Protein AF-A0A3R1AXQ9-F1 (afdb_monomer_lite)

Sequence (105 aa):
MPNFKPLNSLSQSHSEKGFYLNADASTGALISNATARIHSLMNLHSDIANLQPGSEVDISYLGAVSTYLLSDVYSLLEELEGRTENDKNDKTLIDQQAKTEQGGS

Organism: Salmonella enterica I (NCBI:txid59201)

Foldseek 3Di:
DQQWDFQDPQLQVLDPVTDIDRPPDDLVRLVVVLVVLVVVLVVLVVVVVPDDPPDDDDVVVSVSSNSNSVSVSVSSVVSSVVVVVVVVVVVVVVVVVVVVVVPPD

Structure (mmCIF, N/CA/C/O backbone):
data_AF-A0A3R1AXQ9-F1
#
_entry.id   AF-A0A3R1AXQ9-F1
#
loop_
_atom_site.group_PDB
_atom_site.id
_atom_site.type_symbol
_atom_site.label_atom_id
_atom_site.label_alt_id
_atom_site.label_comp_id
_atom_site.label_asym_id
_atom_site.label_entity_id
_atom_site.label_seq_id
_atom_site.pdbx_PDB_ins_code
_atom_site.Cartn_x
_atom_site.Cartn_y
_atom_site.Cartn_z
_atom_site.occupancy
_atom_site.B_iso_or_equiv
_atom_site.auth_seq_id
_atom_site.auth_comp_id
_atom_site.auth_asym_id
_atom_site.auth_atom_id
_atom_site.pdbx_PDB_model_num
ATOM 1 N N . MET A 1 1 ? -0.748 -15.801 -20.314 1.00 51.19 1 MET A N 1
ATOM 2 C CA . MET A 1 1 ? -1.070 -15.797 -18.870 1.00 51.19 1 MET A CA 1
ATOM 3 C C . MET A 1 1 ? -0.549 -14.495 -18.292 1.00 51.19 1 MET A C 1
ATOM 5 O O . MET A 1 1 ? 0.539 -14.111 -18.700 1.00 51.19 1 MET A O 1
ATOM 9 N N . PRO A 1 2 ? -1.303 -13.790 -17.436 1.00 65.00 2 PRO A N 1
ATOM 10 C CA . PRO A 1 2 ? -0.800 -12.569 -16.817 1.00 65.00 2 PRO A CA 1
ATOM 11 C C . PRO A 1 2 ? 0.380 -12.889 -15.883 1.00 65.00 2 PRO A C 1
ATOM 13 O O . PRO A 1 2 ? 0.322 -13.852 -15.117 1.00 65.00 2 PRO A O 1
ATOM 16 N N . ASN A 1 3 ? 1.458 -12.114 -16.008 1.00 84.56 3 ASN A N 1
ATOM 17 C CA . ASN A 1 3 ? 2.733 -12.320 -15.326 1.00 84.56 3 ASN A CA 1
ATOM 18 C C . ASN A 1 3 ? 2.664 -11.778 -13.891 1.00 84.56 3 ASN A C 1
ATOM 20 O O . ASN A 1 3 ? 3.079 -10.657 -13.612 1.00 84.56 3 ASN A O 1
ATOM 24 N N . PHE A 1 4 ? 2.065 -12.542 -12.981 1.00 87.50 4 PHE A N 1
ATOM 25 C CA . PHE A 1 4 ? 1.927 -12.146 -11.582 1.00 87.50 4 PHE A CA 1
ATOM 26 C C . PHE A 1 4 ? 3.068 -12.711 -10.734 1.00 87.50 4 PHE A C 1
ATOM 28 O O . PHE A 1 4 ? 3.269 -13.923 -10.692 1.00 87.50 4 PHE A O 1
ATOM 35 N N . LYS A 1 5 ? 3.776 -11.835 -10.017 1.00 87.94 5 LYS A N 1
ATOM 36 C CA . LYS A 1 5 ? 4.795 -12.207 -9.028 1.00 87.94 5 LYS A CA 1
ATOM 37 C C . LYS A 1 5 ? 4.349 -11.807 -7.623 1.00 87.94 5 LYS A C 1
ATOM 39 O O . LYS A 1 5 ? 3.629 -10.816 -7.494 1.00 87.94 5 LYS A O 1
ATOM 44 N N . PRO A 1 6 ? 4.749 -12.537 -6.575 1.00 87.25 6 PRO A N 1
ATOM 45 C CA . PRO A 1 6 ? 4.450 -12.118 -5.217 1.00 87.25 6 PRO A CA 1
ATOM 46 C C . PRO A 1 6 ? 5.123 -10.772 -4.902 1.00 87.25 6 PRO A C 1
ATOM 48 O O . PRO A 1 6 ? 6.216 -10.484 -5.394 1.00 87.25 6 PRO A O 1
ATOM 51 N N . LEU A 1 7 ? 4.475 -9.955 -4.070 1.00 84.31 7 LEU A N 1
ATOM 52 C CA . LEU A 1 7 ? 5.143 -8.866 -3.351 1.00 84.31 7 LEU A CA 1
ATOM 53 C C . LEU A 1 7 ? 6.198 -9.444 -2.390 1.00 84.31 7 LEU A C 1
ATOM 55 O O . LEU A 1 7 ? 6.203 -10.650 -2.134 1.00 84.31 7 LEU A O 1
ATOM 59 N N . ASN A 1 8 ? 7.091 -8.599 -1.866 1.00 85.25 8 ASN A N 1
ATOM 60 C CA . ASN A 1 8 ? 8.184 -9.036 -0.990 1.00 85.25 8 ASN A CA 1
ATOM 61 C C . ASN A 1 8 ? 7.698 -9.863 0.225 1.00 85.25 8 ASN A C 1
ATOM 63 O O . ASN A 1 8 ? 6.517 -9.868 0.585 1.00 85.25 8 ASN A O 1
ATOM 67 N N . SER A 1 9 ? 8.636 -10.536 0.893 1.00 83.94 9 SER A N 1
ATOM 68 C CA . SER A 1 9 ? 8.348 -11.422 2.029 1.00 83.94 9 SER A CA 1
ATOM 69 C C . SER A 1 9 ? 7.587 -10.746 3.174 1.00 83.94 9 SER A C 1
ATOM 71 O O . SER A 1 9 ? 6.814 -11.419 3.853 1.00 83.94 9 SER A O 1
ATOM 73 N N . LEU A 1 10 ? 7.757 -9.433 3.364 1.00 83.25 10 LEU A N 1
ATOM 74 C CA . LEU A 1 10 ? 7.072 -8.673 4.408 1.00 83.25 10 LEU A CA 1
ATOM 75 C C . LEU A 1 10 ? 5.569 -8.531 4.135 1.00 83.25 10 LEU A C 1
ATOM 77 O O . LEU A 1 10 ? 4.769 -8.676 5.053 1.00 83.25 10 LEU A O 1
ATOM 81 N N . SER A 1 11 ? 5.158 -8.274 2.893 1.00 82.50 11 SER A N 1
ATOM 82 C CA . SER A 1 11 ? 3.729 -8.269 2.536 1.00 82.50 11 SER A CA 1
ATOM 83 C C . SER A 1 11 ? 3.149 -9.689 2.569 1.00 82.50 11 SER A C 1
ATOM 85 O O . SER A 1 11 ? 2.028 -9.897 3.038 1.00 82.50 11 SER A O 1
ATOM 87 N N . GLN A 1 12 ? 3.939 -10.702 2.186 1.00 85.62 12 GLN A N 1
ATOM 88 C CA . GLN A 1 12 ? 3.493 -12.099 2.260 1.00 85.62 12 GLN A CA 1
ATOM 89 C C . GLN A 1 12 ? 3.250 -12.582 3.698 1.00 85.62 12 GLN A C 1
ATOM 91 O O . GLN A 1 12 ? 2.330 -13.362 3.917 1.00 85.62 12 GLN A O 1
ATOM 96 N N . SER A 1 13 ? 4.028 -12.129 4.690 1.00 84.88 13 SER A N 1
ATOM 97 C CA . SER A 1 13 ? 3.885 -12.604 6.076 1.00 84.88 13 SER A CA 1
ATOM 98 C C . SER A 1 13 ? 2.617 -12.120 6.781 1.00 84.88 13 SER A C 1
ATOM 100 O O . SER A 1 13 ? 2.256 -12.674 7.816 1.00 84.88 13 SER A O 1
ATOM 102 N N . HIS A 1 14 ? 1.948 -11.094 6.247 1.00 80.62 14 HIS A N 1
ATOM 103 C CA . HIS A 1 14 ? 0.754 -10.497 6.852 1.00 80.62 14 HIS A CA 1
ATOM 104 C C . HIS A 1 14 ? -0.552 -10.890 6.141 1.00 80.62 14 HIS A C 1
ATOM 106 O O . HIS A 1 14 ? -1.622 -10.467 6.571 1.00 80.62 14 HIS A O 1
ATOM 112 N N . SER A 1 15 ? -0.494 -11.699 5.074 1.00 72.06 15 SER A N 1
ATOM 113 C CA . SER A 1 15 ? -1.657 -12.081 4.264 1.00 72.06 15 SER A CA 1
ATOM 114 C C . SER A 1 15 ? -1.781 -13.594 4.113 1.00 72.06 15 SER A C 1
ATOM 116 O O . SER A 1 15 ? -0.874 -14.243 3.604 1.00 72.06 15 SER A O 1
ATOM 118 N N . GLU A 1 16 ? -2.945 -14.161 4.442 1.00 70.00 16 GLU A N 1
ATOM 119 C CA . GLU A 1 16 ? -3.222 -15.587 4.190 1.00 70.00 16 GLU A CA 1
ATOM 120 C C . GLU A 1 16 ? -3.286 -15.934 2.694 1.00 70.00 16 GLU A C 1
ATOM 122 O O . GLU A 1 16 ? -3.053 -17.078 2.309 1.00 70.00 16 GLU A O 1
ATOM 127 N N . LYS A 1 17 ? -3.622 -14.961 1.833 1.00 69.62 17 LYS A N 1
ATOM 128 C CA . LYS A 1 17 ? -3.809 -15.190 0.389 1.00 69.62 17 LYS A CA 1
ATOM 129 C C . LYS A 1 17 ? -2.589 -14.835 -0.457 1.00 69.62 17 LYS A C 1
ATOM 131 O O . LYS A 1 17 ? -2.574 -15.189 -1.635 1.00 69.62 17 LYS A O 1
ATOM 136 N N . GLY A 1 18 ? -1.582 -14.196 0.139 1.00 70.81 18 GLY A N 1
ATOM 137 C CA . GLY A 1 18 ? -0.411 -13.675 -0.557 1.00 70.81 18 GLY A CA 1
ATOM 138 C C . GLY A 1 18 ? -0.770 -12.570 -1.552 1.00 70.81 18 GLY A C 1
ATOM 139 O O . GLY A 1 18 ? -1.768 -12.630 -2.273 1.00 70.81 18 GLY A O 1
ATOM 140 N N . PHE A 1 19 ? 0.035 -11.518 -1.604 1.00 76.94 19 PHE A N 1
ATOM 141 C CA . PHE A 1 19 ? -0.192 -10.443 -2.562 1.00 76.94 19 PHE A CA 1
ATOM 142 C C . PHE A 1 19 ? 0.636 -10.609 -3.805 1.00 76.94 19 PHE A C 1
ATOM 144 O O . PHE A 1 19 ? 1.820 -10.921 -3.729 1.00 76.94 19 PHE A O 1
ATOM 151 N N . TYR A 1 20 ? 0.019 -10.320 -4.942 1.00 85.38 20 TYR A N 1
ATOM 152 C CA . TYR A 1 20 ? 0.663 -10.436 -6.230 1.00 85.38 20 TYR A CA 1
ATOM 153 C C . TYR A 1 20 ? 0.592 -9.116 -6.971 1.00 85.38 20 TYR A C 1
ATOM 155 O O . TYR A 1 20 ? -0.433 -8.435 -7.000 1.00 85.38 20 TYR A O 1
ATOM 163 N N . LEU A 1 21 ? 1.702 -8.790 -7.606 1.00 87.62 21 LEU A N 1
ATOM 164 C CA . LEU A 1 21 ? 1.835 -7.687 -8.522 1.00 87.62 21 LEU A CA 1
ATOM 165 C C . LEU A 1 21 ? 1.935 -8.238 -9.941 1.00 87.62 21 LEU A C 1
ATOM 167 O O . LEU A 1 21 ? 2.653 -9.205 -10.190 1.00 87.62 21 LEU A O 1
ATOM 171 N N . ASN A 1 22 ? 1.262 -7.585 -10.886 1.00 88.31 22 ASN A N 1
ATOM 172 C CA . ASN A 1 22 ? 1.560 -7.792 -12.296 1.00 88.31 22 ASN A CA 1
ATOM 173 C C . ASN A 1 22 ? 2.969 -7.246 -12.578 1.00 88.31 22 ASN A C 1
ATOM 175 O O . ASN A 1 22 ? 3.185 -6.037 -12.508 1.00 88.31 22 ASN A O 1
ATOM 179 N N . ALA A 1 23 ? 3.924 -8.122 -12.878 1.00 84.94 23 ALA A N 1
ATOM 180 C CA . ALA A 1 23 ? 5.304 -7.754 -13.167 1.00 84.94 23 ALA A CA 1
ATOM 181 C C . ALA A 1 23 ? 5.401 -6.769 -14.344 1.00 84.94 23 ALA A C 1
ATOM 183 O O . ALA A 1 23 ? 6.273 -5.903 -14.328 1.00 84.94 23 ALA A O 1
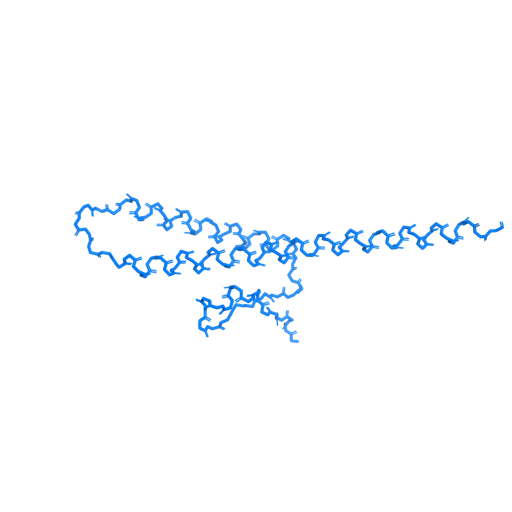ATOM 184 N N . ASP A 1 24 ? 4.440 -6.806 -15.269 1.00 86.94 24 ASP A N 1
ATOM 185 C CA . ASP A 1 24 ? 4.369 -5.910 -16.425 1.00 86.94 24 ASP A CA 1
ATOM 186 C C . ASP A 1 24 ? 3.606 -4.601 -16.121 1.00 86.94 24 ASP A C 1
ATOM 188 O O . ASP A 1 24 ? 3.375 -3.786 -17.016 1.00 86.94 24 ASP A O 1
ATOM 192 N N . ALA A 1 25 ? 3.171 -4.375 -14.872 1.00 87.50 25 ALA A N 1
ATOM 193 C CA . ALA A 1 25 ? 2.527 -3.124 -14.475 1.00 87.50 25 ALA A CA 1
ATOM 194 C C . ALA A 1 25 ? 3.455 -1.934 -14.742 1.00 87.50 25 ALA A C 1
ATOM 196 O O . ALA A 1 25 ? 4.658 -2.015 -14.513 1.00 87.50 25 ALA A O 1
ATOM 197 N N . SER A 1 26 ? 2.907 -0.804 -15.183 1.00 87.94 26 SER A N 1
ATOM 198 C CA . SER A 1 26 ? 3.708 0.406 -15.365 1.00 87.94 26 SER A CA 1
ATOM 199 C C . SER A 1 26 ? 4.123 1.012 -14.020 1.00 87.94 26 SER A C 1
ATOM 201 O O . SER A 1 26 ? 3.424 0.873 -13.015 1.00 87.94 26 SER A O 1
ATOM 203 N N . THR A 1 27 ? 5.219 1.773 -14.015 1.00 89.44 27 THR A N 1
ATOM 204 C CA . THR A 1 27 ? 5.645 2.593 -12.866 1.00 89.44 27 THR A CA 1
ATOM 205 C C . THR A 1 27 ? 4.512 3.485 -12.348 1.00 89.44 27 THR A C 1
ATOM 207 O O . THR A 1 27 ? 4.278 3.556 -11.144 1.00 89.44 27 THR A O 1
ATOM 210 N N . GLY A 1 28 ? 3.743 4.106 -13.250 1.00 88.00 28 GLY A N 1
ATOM 211 C CA . GLY A 1 28 ? 2.578 4.908 -12.870 1.00 88.00 28 GLY A CA 1
ATOM 212 C C . GLY A 1 28 ? 1.515 4.095 -12.125 1.00 88.00 28 GLY A C 1
ATOM 213 O O . GLY A 1 28 ? 1.010 4.549 -11.103 1.00 88.00 28 GLY A O 1
ATOM 214 N N . ALA A 1 29 ? 1.227 2.869 -12.574 1.00 89.19 29 ALA A N 1
ATOM 215 C CA . ALA A 1 29 ? 0.274 1.988 -11.901 1.00 89.19 29 ALA A CA 1
ATOM 216 C C . ALA A 1 29 ? 0.759 1.545 -10.508 1.00 89.19 29 ALA A C 1
ATOM 218 O O . ALA A 1 29 ? -0.058 1.421 -9.593 1.00 89.19 29 ALA A O 1
ATOM 219 N N . LEU A 1 30 ? 2.067 1.333 -10.325 1.00 87.56 30 LEU A N 1
ATOM 220 C CA . LEU A 1 30 ? 2.654 1.047 -9.011 1.00 87.56 30 LEU A CA 1
ATOM 221 C C . LEU A 1 30 ? 2.477 2.223 -8.051 1.00 87.56 30 LEU A C 1
ATOM 223 O O . LEU A 1 30 ? 1.963 2.036 -6.949 1.00 87.56 30 LEU A O 1
ATOM 227 N N . ILE A 1 31 ? 2.831 3.431 -8.498 1.00 90.81 31 ILE A N 1
ATOM 228 C CA . ILE A 1 31 ? 2.693 4.661 -7.709 1.00 90.81 31 ILE A CA 1
ATOM 229 C C . ILE A 1 31 ? 1.229 4.880 -7.328 1.00 90.81 31 ILE A C 1
ATOM 231 O O . ILE A 1 31 ? 0.931 5.055 -6.150 1.00 90.81 31 ILE A O 1
ATOM 235 N N . SER A 1 32 ? 0.298 4.800 -8.285 1.00 91.44 32 SER A N 1
ATOM 236 C CA . SER A 1 32 ? -1.131 4.978 -8.004 1.00 91.44 32 SER A CA 1
ATOM 237 C C . SER A 1 32 ? -1.658 3.974 -6.975 1.00 91.44 32 SER A C 1
ATOM 239 O O . SER A 1 32 ? -2.409 4.365 -6.082 1.00 91.44 32 SER A O 1
ATOM 241 N N . ASN A 1 33 ? -1.243 2.704 -7.050 1.00 89.12 33 ASN A N 1
ATOM 242 C CA . ASN A 1 33 ? -1.637 1.698 -6.061 1.00 89.12 33 ASN A CA 1
ATOM 243 C C . ASN A 1 33 ? -1.033 1.973 -4.677 1.00 89.12 33 ASN A C 1
ATOM 245 O O . ASN A 1 33 ? -1.748 1.883 -3.677 1.00 89.12 33 ASN A O 1
ATOM 249 N N . ALA A 1 34 ? 0.249 2.344 -4.603 1.00 90.38 34 ALA A N 1
ATOM 250 C CA . ALA A 1 34 ? 0.893 2.708 -3.343 1.00 90.38 34 ALA A CA 1
ATOM 251 C C . ALA A 1 34 ? 0.205 3.926 -2.700 1.00 90.38 34 ALA A C 1
ATOM 253 O O . ALA A 1 34 ? -0.163 3.879 -1.527 1.00 90.38 34 ALA A O 1
ATOM 254 N N . THR A 1 35 ? -0.071 4.980 -3.474 1.00 92.56 35 THR A N 1
ATOM 255 C CA . THR A 1 35 ? -0.787 6.173 -3.000 1.00 92.56 35 THR A CA 1
ATOM 256 C C . THR A 1 35 ? -2.200 5.843 -2.516 1.00 92.56 35 THR A C 1
ATOM 258 O O . THR A 1 35 ? -2.591 6.299 -1.444 1.00 92.56 35 THR A O 1
ATOM 261 N N . ALA A 1 36 ? -2.960 5.019 -3.245 1.00 90.62 36 ALA A N 1
ATOM 262 C CA . ALA A 1 36 ? -4.308 4.619 -2.833 1.00 90.62 36 ALA A CA 1
ATOM 263 C C . ALA A 1 36 ? -4.312 3.845 -1.499 1.00 90.62 36 ALA A C 1
ATOM 265 O O . ALA A 1 36 ? -5.183 4.055 -0.649 1.00 90.62 36 ALA A O 1
ATOM 266 N N . ARG A 1 37 ? -3.310 2.983 -1.283 1.00 89.19 37 ARG A N 1
ATOM 267 C CA . ARG A 1 37 ? -3.127 2.250 -0.021 1.00 89.19 37 ARG A CA 1
ATOM 268 C C . ARG A 1 37 ? -2.752 3.187 1.133 1.00 89.19 37 ARG A C 1
ATOM 270 O O . ARG A 1 37 ? -3.339 3.071 2.206 1.00 89.19 37 ARG A O 1
ATOM 277 N N . ILE A 1 38 ? -1.873 4.169 0.902 1.00 92.88 38 ILE A N 1
ATOM 278 C CA . ILE A 1 38 ? -1.554 5.219 1.890 1.00 92.88 38 ILE A CA 1
ATOM 279 C C . ILE A 1 38 ? -2.808 6.027 2.251 1.00 92.88 38 ILE A C 1
ATOM 281 O O . ILE A 1 38 ? -3.085 6.228 3.430 1.00 92.88 38 ILE A O 1
ATOM 285 N N . HIS A 1 39 ? -3.606 6.441 1.264 1.00 93.00 39 HIS A N 1
ATOM 286 C CA . HIS A 1 39 ? -4.870 7.143 1.514 1.00 93.00 39 HIS A CA 1
ATOM 287 C C . HIS A 1 39 ? -5.840 6.304 2.358 1.00 93.00 39 HIS A C 1
ATOM 289 O O . HIS A 1 39 ? -6.469 6.824 3.275 1.00 93.00 39 HIS A O 1
ATOM 295 N N . SER A 1 40 ? -5.930 4.999 2.089 1.00 89.25 40 SER A N 1
ATOM 296 C CA . SER A 1 40 ? -6.768 4.085 2.877 1.00 89.25 40 SER A CA 1
ATOM 297 C C . SER A 1 40 ? -6.305 4.002 4.335 1.00 89.25 40 SER A C 1
ATOM 299 O O . SER A 1 40 ? -7.131 4.014 5.244 1.00 89.25 40 SER A O 1
ATOM 301 N N . LEU A 1 41 ? -4.989 3.991 4.568 1.00 91.56 41 LEU A N 1
ATOM 302 C CA . LEU A 1 41 ? -4.409 4.022 5.909 1.00 91.56 41 LEU A CA 1
ATOM 303 C C . LEU A 1 41 ? -4.694 5.346 6.636 1.00 91.56 41 LEU A C 1
ATOM 305 O O . LEU A 1 41 ? -5.032 5.343 7.817 1.00 91.56 41 LEU A O 1
ATOM 309 N N . MET A 1 42 ? -4.591 6.479 5.934 1.00 92.56 42 MET A N 1
ATOM 310 C CA . MET A 1 42 ? -4.932 7.791 6.494 1.00 92.56 42 MET A CA 1
ATOM 311 C C . MET A 1 42 ? -6.402 7.856 6.918 1.00 92.56 42 MET A C 1
ATOM 313 O O . MET A 1 42 ? -6.695 8.346 8.007 1.00 92.56 42 MET A O 1
ATOM 317 N N . ASN A 1 43 ? -7.308 7.323 6.093 1.00 91.94 43 ASN A N 1
ATOM 318 C CA . ASN A 1 43 ? -8.730 7.244 6.423 1.00 91.94 43 ASN A CA 1
ATOM 319 C C . ASN A 1 43 ? -8.963 6.351 7.646 1.00 91.94 43 ASN A C 1
ATOM 321 O O . ASN A 1 43 ? -9.609 6.793 8.588 1.00 91.94 43 ASN A O 1
ATOM 325 N N . LEU A 1 44 ? -8.350 5.160 7.689 1.00 89.62 44 LEU A N 1
ATOM 326 C CA . LEU A 1 44 ? -8.430 4.264 8.846 1.00 89.62 44 LEU A CA 1
ATOM 327 C C . LEU A 1 44 ? -7.985 4.964 10.138 1.00 89.62 44 LEU A C 1
ATOM 329 O O . LEU A 1 44 ? -8.672 4.895 11.151 1.00 89.62 44 LEU A O 1
ATOM 333 N N . HIS A 1 45 ? -6.852 5.668 10.112 1.00 89.94 45 HIS A N 1
ATOM 334 C CA . HIS A 1 45 ? -6.375 6.411 11.279 1.00 89.94 45 HIS A CA 1
ATOM 335 C C . HIS A 1 45 ? -7.309 7.565 11.666 1.00 89.94 45 HIS A C 1
ATOM 337 O O . HIS A 1 45 ? -7.491 7.823 12.856 1.00 89.94 45 HIS A O 1
ATOM 343 N N . SER A 1 46 ? -7.920 8.243 10.690 1.00 91.25 46 SER A N 1
ATOM 344 C CA . SER A 1 46 ? -8.913 9.287 10.956 1.00 91.25 46 SER A CA 1
ATOM 345 C C . SER A 1 46 ? -10.175 8.715 11.603 1.00 91.25 46 SER A C 1
ATOM 347 O O . SER A 1 46 ? -10.649 9.269 12.593 1.00 91.25 46 SER A O 1
ATOM 349 N N . ASP A 1 47 ? -10.674 7.583 11.109 1.00 88.56 47 ASP A N 1
ATOM 350 C CA . ASP A 1 47 ? -11.844 6.900 11.663 1.00 88.56 47 ASP A CA 1
ATOM 351 C C . ASP A 1 47 ? -11.591 6.464 13.111 1.00 88.56 47 ASP A C 1
ATOM 353 O O . ASP A 1 47 ? -12.427 6.703 13.981 1.00 88.56 47 ASP A O 1
ATOM 357 N N . ILE A 1 48 ? -10.401 5.918 13.395 1.00 87.00 48 ILE A N 1
ATOM 358 C CA . ILE A 1 48 ? -9.973 5.548 14.753 1.00 87.00 48 ILE A CA 1
ATOM 359 C C . ILE A 1 48 ? -9.926 6.772 15.673 1.00 87.00 48 ILE A C 1
ATOM 361 O O . ILE A 1 48 ? -10.417 6.719 16.799 1.00 87.00 48 ILE A O 1
ATOM 365 N N . ALA A 1 49 ? -9.355 7.885 15.208 1.00 87.69 49 ALA A N 1
ATOM 366 C CA . ALA A 1 49 ? -9.256 9.111 15.999 1.00 87.69 49 ALA A CA 1
ATOM 367 C C . ALA A 1 49 ? -10.629 9.731 16.324 1.00 87.69 49 ALA A C 1
ATOM 369 O O . ALA A 1 49 ? -10.757 10.436 17.324 1.00 87.69 49 ALA A O 1
ATOM 370 N N . ASN A 1 50 ? -11.645 9.458 15.501 1.00 89.12 50 ASN A N 1
ATOM 371 C CA . ASN A 1 50 ? -13.008 9.968 15.658 1.00 89.12 50 ASN A CA 1
ATOM 372 C C . ASN A 1 50 ? -13.940 9.024 16.439 1.00 89.12 50 ASN A C 1
ATOM 374 O O . ASN A 1 50 ? -15.135 9.311 16.573 1.00 89.12 50 ASN A O 1
ATOM 378 N N . LEU A 1 51 ? -13.424 7.908 16.962 1.00 88.44 51 LEU A N 1
ATOM 379 C CA . LEU A 1 51 ? -14.207 6.990 17.781 1.00 88.44 51 LEU A CA 1
ATOM 380 C C . LEU A 1 51 ? -14.723 7.685 19.044 1.00 88.44 51 LEU A C 1
ATOM 382 O O . LEU A 1 51 ? -13.994 8.383 19.750 1.00 88.44 51 LEU A O 1
ATOM 386 N N . GLN A 1 52 ? -16.001 7.465 19.351 1.00 88.56 52 GLN A N 1
ATOM 387 C CA . GLN A 1 52 ? -16.606 8.010 20.561 1.00 88.56 52 GLN A CA 1
ATOM 388 C C . GLN A 1 52 ? -16.013 7.333 21.806 1.00 88.56 52 GLN A C 1
ATOM 390 O O . GLN A 1 52 ? -15.770 6.118 21.782 1.00 88.56 52 GLN A O 1
ATOM 395 N N . PRO A 1 53 ? -15.830 8.065 22.919 1.00 82.62 53 PRO A N 1
ATOM 396 C CA . PRO A 1 53 ? -15.466 7.458 24.193 1.00 82.62 53 PRO A CA 1
ATOM 397 C C . PRO A 1 53 ? -16.448 6.340 24.567 1.00 82.62 53 PRO A C 1
ATOM 399 O O . PRO A 1 53 ? -17.659 6.544 24.550 1.00 82.62 53 PRO A O 1
ATOM 402 N N . GLY A 1 54 ? -15.927 5.156 24.897 1.00 83.31 54 GLY A N 1
ATOM 403 C CA . GLY A 1 54 ? -16.742 3.976 25.216 1.00 83.31 54 GLY A CA 1
ATOM 404 C C . GLY A 1 54 ? -17.122 3.102 24.016 1.00 83.31 54 GLY A C 1
ATOM 405 O O . GLY A 1 54 ? -17.840 2.125 24.201 1.00 83.31 54 GLY A O 1
ATOM 406 N N . SER A 1 55 ? -16.636 3.410 22.808 1.00 84.19 55 SER A N 1
ATOM 407 C CA . SER A 1 55 ? -16.769 2.501 21.663 1.00 84.19 55 SER A CA 1
ATOM 408 C C . SER A 1 55 ? -15.997 1.204 21.926 1.00 84.19 55 SER A C 1
ATOM 410 O O . SER A 1 55 ? -14.790 1.240 22.170 1.00 84.19 55 SER A O 1
ATOM 412 N N . GLU A 1 56 ? -16.674 0.059 21.848 1.00 83.88 56 GLU A N 1
ATOM 413 C CA . GLU A 1 56 ? -16.013 -1.246 21.847 1.00 83.88 56 GLU A CA 1
ATOM 414 C C . GLU A 1 56 ? -15.391 -1.481 20.474 1.00 83.88 56 GLU A C 1
ATOM 416 O O . GLU A 1 56 ? -16.077 -1.774 19.494 1.00 83.88 56 GLU A O 1
ATOM 421 N N . VAL A 1 57 ? -14.077 -1.298 20.395 1.00 81.75 57 VAL A N 1
ATOM 422 C CA . VAL A 1 57 ? -13.317 -1.489 19.164 1.00 81.75 57 VAL A CA 1
ATOM 423 C C . VAL A 1 57 ? -12.198 -2.477 19.417 1.00 81.75 57 VAL A C 1
A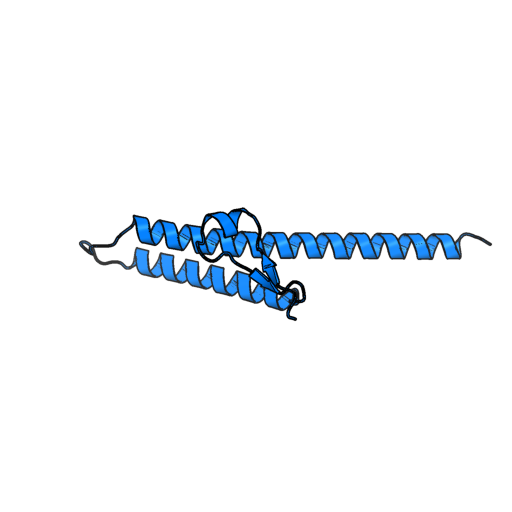TOM 425 O O . VAL A 1 57 ? -11.423 -2.338 20.363 1.00 81.75 57 VAL A O 1
ATOM 428 N N . ASP A 1 58 ? -12.102 -3.470 18.539 1.00 85.31 58 ASP A N 1
ATOM 429 C CA . ASP A 1 58 ? -11.003 -4.420 18.551 1.00 85.31 58 ASP A CA 1
ATOM 430 C C . ASP A 1 58 ? -9.725 -3.753 18.017 1.00 85.31 58 ASP A C 1
ATOM 432 O O . ASP A 1 58 ? -9.440 -3.729 16.817 1.00 85.31 58 ASP A O 1
ATOM 436 N N . ILE A 1 59 ? -8.944 -3.190 18.938 1.00 82.12 59 ILE A N 1
ATOM 437 C CA . ILE A 1 59 ? -7.661 -2.544 18.635 1.00 82.12 59 ILE A CA 1
ATOM 438 C C . ILE A 1 59 ? -6.678 -3.538 18.000 1.00 82.12 59 ILE A C 1
ATOM 440 O O . ILE A 1 59 ? -5.857 -3.134 17.176 1.00 82.12 59 ILE A O 1
ATOM 444 N N . SER A 1 60 ? -6.762 -4.831 18.335 1.00 85.56 60 SER A N 1
ATOM 445 C CA . SER A 1 60 ? -5.868 -5.842 17.765 1.00 85.56 60 SER A CA 1
ATOM 446 C C . SER A 1 60 ? -6.148 -6.054 16.278 1.00 85.56 60 SER A C 1
ATOM 448 O O . SER A 1 60 ? -5.216 -6.075 15.471 1.00 85.56 60 SER A O 1
ATOM 450 N N . TYR A 1 61 ? -7.428 -6.083 15.900 1.00 84.75 61 TYR A N 1
ATOM 451 C CA . TYR A 1 61 ? -7.847 -6.150 14.506 1.00 84.75 61 TYR A CA 1
ATOM 452 C C . TYR A 1 61 ? -7.434 -4.895 13.725 1.00 84.75 61 TYR A C 1
ATOM 454 O O . TYR A 1 61 ? -6.880 -5.000 12.631 1.00 84.75 61 TYR A O 1
ATOM 462 N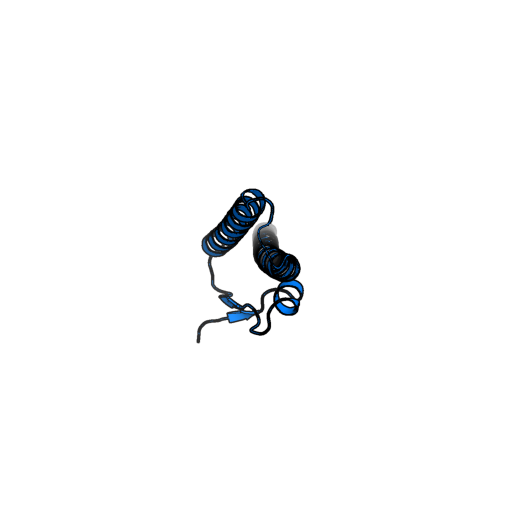 N . LEU A 1 62 ? -7.627 -3.700 14.295 1.00 84.75 62 LEU A N 1
ATOM 463 C CA . LEU A 1 62 ? -7.193 -2.449 13.659 1.00 84.75 62 LEU A CA 1
ATOM 464 C C . LEU A 1 62 ? -5.677 -2.389 13.455 1.00 84.75 62 LEU A C 1
ATOM 466 O O . LEU A 1 62 ? -5.214 -1.962 12.396 1.00 84.75 62 LEU A O 1
ATOM 470 N N . GLY A 1 63 ? -4.912 -2.838 14.453 1.00 85.25 63 GLY A N 1
ATOM 471 C CA . GLY A 1 63 ? -3.462 -2.965 14.357 1.00 85.25 63 GLY A CA 1
ATOM 472 C C . GLY A 1 63 ? -3.062 -3.892 13.212 1.00 85.25 63 GLY A C 1
ATOM 473 O O . GLY A 1 63 ? -2.253 -3.503 12.374 1.00 85.25 63 GLY A O 1
ATOM 474 N N . ALA A 1 64 ? -3.696 -5.064 13.110 1.00 85.38 64 ALA A N 1
ATOM 475 C CA . ALA A 1 64 ? -3.439 -6.013 12.030 1.00 85.38 64 ALA A CA 1
ATOM 476 C C . ALA A 1 64 ? -3.737 -5.417 10.642 1.00 85.38 64 ALA A C 1
ATOM 478 O O . ALA A 1 64 ? -2.905 -5.528 9.743 1.00 85.38 64 ALA A O 1
ATOM 479 N N . VAL A 1 65 ? -4.872 -4.728 10.469 1.00 84.69 65 VAL A N 1
ATOM 480 C CA . VAL A 1 65 ? -5.224 -4.063 9.199 1.00 84.69 65 VAL A CA 1
ATOM 481 C C . VAL A 1 65 ? -4.238 -2.939 8.858 1.00 84.69 65 VAL A C 1
ATOM 483 O O . VAL A 1 65 ? -3.823 -2.813 7.706 1.00 84.69 65 VAL A O 1
ATOM 486 N N . SER A 1 66 ? -3.831 -2.137 9.845 1.00 87.56 66 SER A N 1
ATOM 487 C CA . SER A 1 66 ? -2.849 -1.062 9.656 1.00 87.56 66 SER A CA 1
ATOM 488 C C . SER A 1 66 ? -1.487 -1.618 9.222 1.00 87.56 66 SER A C 1
ATOM 490 O O . SER A 1 66 ? -0.942 -1.197 8.197 1.00 87.56 66 SER A O 1
ATOM 492 N N . THR A 1 67 ? -0.974 -2.632 9.928 1.00 87.25 67 THR A N 1
ATOM 493 C CA . THR A 1 67 ? 0.274 -3.328 9.577 1.00 87.25 67 THR A CA 1
ATOM 494 C C . THR A 1 67 ? 0.201 -3.949 8.186 1.00 87.25 67 THR A C 1
ATOM 496 O O . T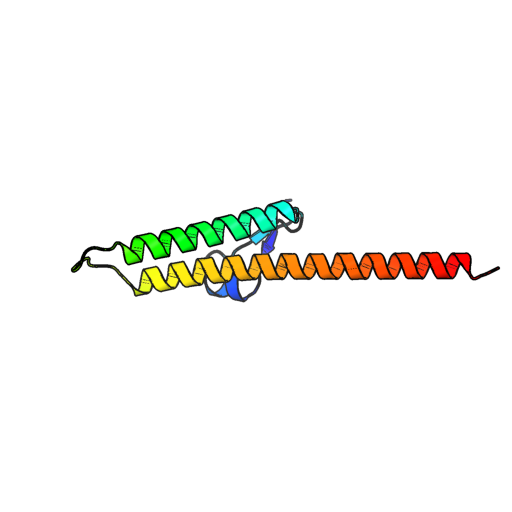HR A 1 67 ? 1.142 -3.813 7.404 1.00 87.25 67 THR A O 1
ATOM 499 N N . TYR A 1 68 ? -0.926 -4.573 7.851 1.00 85.50 68 TYR A N 1
ATOM 500 C CA . TYR A 1 68 ? -1.168 -5.161 6.541 1.00 85.50 68 TYR A CA 1
ATOM 501 C C . TYR A 1 68 ? -1.052 -4.122 5.422 1.00 85.50 68 TYR A C 1
ATOM 503 O O . TYR A 1 68 ? -0.219 -4.280 4.530 1.00 85.50 68 TYR A O 1
ATOM 511 N N . LEU A 1 69 ? -1.799 -3.016 5.507 1.00 85.44 69 LEU A N 1
ATOM 512 C CA . LEU A 1 69 ? -1.759 -1.942 4.508 1.00 85.44 69 LEU A CA 1
ATOM 513 C C . LEU A 1 69 ? -0.367 -1.306 4.389 1.00 85.44 69 LEU A C 1
ATOM 515 O O . LEU A 1 69 ? 0.078 -1.013 3.279 1.00 85.44 69 LEU A O 1
ATOM 519 N N . LEU A 1 70 ? 0.332 -1.114 5.511 1.00 89.31 70 LEU A N 1
ATOM 520 C CA . LEU A 1 70 ? 1.689 -0.565 5.529 1.00 89.31 70 LEU A CA 1
ATOM 521 C C . LEU A 1 70 ? 2.702 -1.490 4.857 1.00 89.31 70 LEU A C 1
ATOM 523 O O . LEU A 1 70 ? 3.494 -1.023 4.039 1.00 89.31 70 LEU A O 1
ATOM 527 N N . SER A 1 71 ? 2.659 -2.789 5.168 1.00 88.62 71 SER A N 1
ATOM 528 C CA . SER A 1 71 ? 3.544 -3.778 4.543 1.00 88.62 71 SER A CA 1
ATOM 529 C C . SER A 1 71 ? 3.365 -3.795 3.024 1.00 88.62 71 SER A C 1
ATOM 531 O O . SER A 1 71 ? 4.334 -3.817 2.274 1.00 88.62 71 SER A O 1
ATOM 533 N N . ASP A 1 72 ? 2.124 -3.642 2.577 1.00 86.38 72 ASP A N 1
ATOM 534 C CA . ASP A 1 72 ? 1.734 -3.612 1.179 1.00 86.38 72 ASP A CA 1
ATOM 535 C C . ASP A 1 72 ? 2.204 -2.369 0.427 1.00 86.38 72 ASP A C 1
ATOM 537 O O . ASP A 1 72 ? 2.608 -2.453 -0.736 1.00 86.38 72 ASP A O 1
ATOM 541 N N . VAL A 1 73 ? 2.121 -1.199 1.060 1.00 90.56 73 VAL A N 1
ATOM 542 C CA . VAL A 1 73 ? 2.694 0.038 0.516 1.00 90.56 73 VAL A CA 1
ATOM 543 C C . VAL A 1 73 ? 4.201 -0.115 0.391 1.00 90.56 73 VAL A C 1
ATOM 545 O O . VAL A 1 73 ? 4.757 0.172 -0.666 1.00 90.56 73 VAL A O 1
ATOM 548 N N . TYR A 1 74 ? 4.845 -0.599 1.451 1.00 89.88 74 TYR A N 1
ATOM 549 C CA . TYR A 1 74 ? 6.289 -0.770 1.502 1.00 89.88 74 TYR A CA 1
ATOM 550 C C . TYR A 1 74 ? 6.799 -1.664 0.364 1.00 89.88 74 TYR A C 1
ATOM 552 O O . TYR A 1 74 ? 7.687 -1.254 -0.378 1.00 89.88 74 TYR A O 1
ATOM 560 N N . SER A 1 75 ? 6.180 -2.826 0.132 1.00 89.06 75 SER A N 1
ATOM 561 C CA . SER A 1 75 ? 6.596 -3.725 -0.953 1.00 89.06 75 SER A CA 1
ATOM 562 C C . SER A 1 75 ? 6.429 -3.124 -2.349 1.00 89.06 75 SER A C 1
ATOM 564 O O . SER A 1 75 ? 7.219 -3.420 -3.241 1.00 89.06 75 SER A O 1
ATOM 566 N N . LEU A 1 76 ? 5.398 -2.298 -2.566 1.00 89.44 76 LEU A N 1
ATOM 567 C CA . LEU A 1 76 ? 5.221 -1.603 -3.845 1.00 89.44 76 LEU A CA 1
ATOM 568 C C . LEU A 1 76 ? 6.286 -0.523 -4.058 1.00 89.44 76 LEU A C 1
ATOM 570 O O . LEU A 1 76 ? 6.702 -0.301 -5.195 1.00 89.44 76 LEU A O 1
ATOM 574 N N . LEU A 1 77 ? 6.712 0.146 -2.985 1.00 90.75 77 LEU A N 1
ATOM 575 C CA . LEU A 1 77 ? 7.771 1.150 -3.041 1.00 90.75 77 LEU A CA 1
ATOM 576 C C . LEU A 1 77 ? 9.143 0.512 -3.283 1.00 90.75 77 LEU A C 1
ATOM 578 O O . LEU A 1 77 ? 9.871 1.011 -4.135 1.00 90.75 77 LEU A O 1
ATOM 582 N N . GLU A 1 78 ? 9.462 -0.613 -2.637 1.00 90.44 78 GLU A N 1
ATOM 583 C CA . GLU A 1 78 ? 10.695 -1.366 -2.928 1.00 90.44 78 GLU A CA 1
ATOM 584 C C . GLU A 1 78 ? 10.739 -1.857 -4.380 1.00 90.44 78 GLU A C 1
ATOM 586 O O . GLU A 1 78 ? 11.763 -1.757 -5.052 1.00 90.44 78 GLU A O 1
ATOM 591 N N . GLU A 1 79 ? 9.617 -2.358 -4.903 1.00 89.75 79 GLU A N 1
ATOM 592 C CA . GLU A 1 79 ? 9.533 -2.758 -6.308 1.00 89.75 79 GLU A CA 1
ATOM 593 C C . GLU A 1 79 ? 9.788 -1.573 -7.252 1.00 89.75 79 GLU A C 1
ATOM 595 O O . GLU A 1 79 ? 10.461 -1.713 -8.276 1.00 89.75 79 GLU A O 1
ATOM 600 N N . LEU A 1 80 ? 9.229 -0.406 -6.927 1.00 89.50 80 LEU A N 1
ATOM 601 C CA . LEU A 1 80 ? 9.421 0.816 -7.697 1.00 89.50 80 LEU A CA 1
ATOM 602 C C . LEU A 1 80 ? 10.883 1.287 -7.659 1.00 89.50 80 LEU A C 1
ATOM 604 O O . LEU A 1 80 ? 11.426 1.699 -8.689 1.00 89.50 80 LEU A O 1
ATOM 608 N N . GLU A 1 81 ? 11.514 1.219 -6.489 1.00 87.75 81 GLU A N 1
ATOM 609 C CA . GLU A 1 81 ? 12.929 1.534 -6.297 1.00 87.75 81 GLU A CA 1
ATOM 610 C C . GLU A 1 81 ? 13.808 0.599 -7.134 1.00 87.75 81 GLU A C 1
ATOM 612 O O . GLU A 1 81 ? 14.569 1.079 -7.976 1.00 87.75 81 GLU A O 1
ATOM 617 N N . GLY A 1 82 ? 13.599 -0.718 -7.033 1.00 86.50 82 GLY A N 1
ATOM 618 C CA . GLY A 1 82 ? 14.355 -1.709 -7.802 1.00 86.50 82 GLY A CA 1
ATOM 619 C C . GLY A 1 82 ? 14.238 -1.527 -9.321 1.00 86.50 82 GLY A C 1
ATOM 620 O O . GLY A 1 82 ? 15.221 -1.669 -10.047 1.00 86.50 82 GLY A O 1
ATOM 621 N N . ARG A 1 83 ? 13.062 -1.136 -9.833 1.00 85.88 83 ARG A N 1
ATOM 622 C CA . ARG A 1 83 ? 12.894 -0.794 -11.262 1.00 85.88 83 ARG A CA 1
ATOM 623 C C . ARG A 1 83 ? 13.686 0.444 -11.657 1.00 85.88 83 ARG A C 1
ATOM 625 O O . ARG A 1 83 ? 14.322 0.460 -12.705 1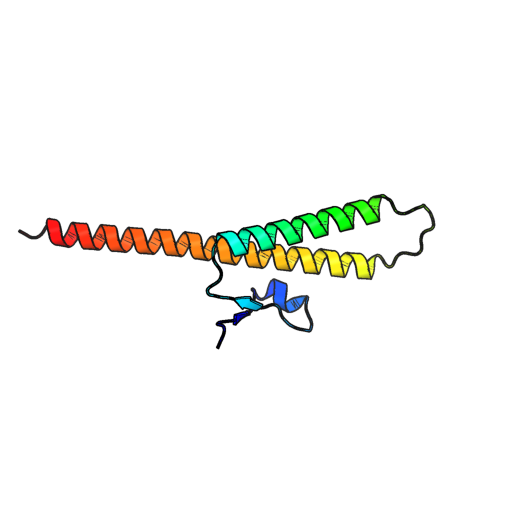.00 85.88 83 ARG A O 1
ATOM 632 N N . THR A 1 84 ? 13.670 1.464 -10.805 1.00 81.00 84 THR A N 1
ATOM 633 C CA . THR A 1 84 ? 14.391 2.717 -11.049 1.00 81.00 84 THR A CA 1
ATOM 634 C C . THR A 1 84 ? 15.907 2.499 -11.060 1.00 81.00 84 THR A C 1
ATOM 636 O O . THR A 1 84 ? 16.618 3.145 -11.832 1.00 81.00 84 THR A O 1
ATOM 639 N N . GLU A 1 85 ? 16.418 1.604 -10.215 1.00 80.06 85 GLU A N 1
ATOM 640 C CA . GLU A 1 85 ? 17.831 1.215 -10.201 1.00 80.06 85 GLU A CA 1
ATOM 641 C C . GLU A 1 85 ? 18.230 0.434 -11.457 1.00 80.06 85 GLU A C 1
ATOM 643 O O . GLU A 1 85 ? 19.240 0.764 -12.084 1.00 80.06 85 GLU A O 1
ATOM 648 N N . ASN A 1 86 ? 17.411 -0.533 -11.882 1.00 76.06 86 ASN A N 1
ATOM 649 C CA . ASN A 1 86 ? 17.653 -1.293 -13.111 1.00 76.06 86 ASN A CA 1
ATOM 650 C C . ASN A 1 86 ? 17.674 -0.385 -14.350 1.00 76.06 86 ASN A C 1
ATOM 652 O O . ASN A 1 86 ? 18.622 -0.445 -15.131 1.00 76.06 86 ASN A O 1
ATOM 656 N N . ASP A 1 87 ? 16.718 0.542 -14.470 1.00 74.69 87 ASP A N 1
ATOM 657 C CA . ASP A 1 87 ? 16.663 1.500 -15.582 1.00 74.69 87 ASP A CA 1
ATOM 658 C C . ASP A 1 87 ? 17.921 2.391 -15.664 1.00 74.69 87 ASP A C 1
ATOM 660 O O . ASP A 1 87 ? 18.346 2.793 -16.753 1.00 74.69 87 ASP A O 1
ATOM 664 N N . LYS A 1 88 ? 18.530 2.736 -14.519 1.00 75.25 88 LYS A N 1
ATOM 665 C CA . LYS A 1 88 ? 19.786 3.508 -14.469 1.00 75.25 88 LYS A CA 1
ATOM 666 C C . LYS A 1 88 ? 20.986 2.665 -14.898 1.00 75.25 88 LYS A C 1
ATOM 668 O O . LYS A 1 88 ? 21.850 3.164 -15.627 1.00 75.25 88 LYS A O 1
ATOM 673 N N . ASN A 1 89 ? 21.042 1.412 -14.454 1.00 70.75 89 ASN A N 1
ATOM 674 C CA . ASN A 1 89 ? 22.125 0.491 -14.789 1.00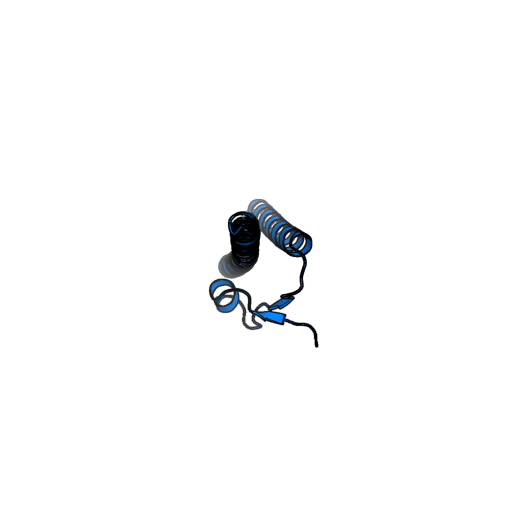 70.75 89 ASN A CA 1
ATOM 675 C C . ASN A 1 89 ? 22.120 0.154 -16.286 1.00 70.75 89 ASN A C 1
ATOM 677 O O . ASN A 1 89 ? 23.167 0.243 -16.928 1.00 70.75 89 ASN A O 1
ATOM 681 N N . ASP A 1 90 ? 20.946 -0.109 -16.864 1.00 73.75 90 ASP A N 1
ATOM 682 C CA . ASP A 1 90 ? 20.798 -0.416 -18.290 1.00 73.75 90 ASP A CA 1
ATOM 683 C C . ASP A 1 90 ? 21.220 0.761 -19.175 1.00 73.75 90 ASP A C 1
ATOM 685 O O . ASP A 1 90 ? 21.988 0.586 -20.122 1.00 73.75 90 ASP A O 1
ATOM 689 N N . LYS A 1 91 ? 20.812 1.990 -18.828 1.00 76.31 91 LYS A N 1
ATOM 690 C CA . LYS A 1 91 ? 21.283 3.201 -19.526 1.00 76.31 91 LYS A CA 1
ATOM 691 C C . LYS A 1 91 ? 22.799 3.356 -19.452 1.00 76.31 91 LYS A C 1
ATOM 693 O O . LYS A 1 91 ? 23.430 3.671 -20.455 1.00 76.31 91 LYS A O 1
ATOM 698 N N . THR A 1 92 ? 23.388 3.093 -18.286 1.00 77.94 92 THR A N 1
ATOM 699 C CA . THR A 1 92 ? 24.842 3.185 -18.094 1.00 77.94 92 THR A CA 1
ATOM 700 C C . THR A 1 92 ? 25.591 2.169 -18.961 1.00 77.94 92 THR A C 1
ATOM 702 O O . THR A 1 92 ? 26.617 2.511 -19.549 1.00 77.94 92 THR A O 1
ATOM 705 N N . LEU A 1 93 ? 25.084 0.938 -19.079 1.00 76.38 93 LEU A N 1
ATOM 706 C CA . LEU A 1 93 ? 25.674 -0.100 -19.930 1.00 76.38 93 LEU A CA 1
ATOM 707 C C . LEU A 1 93 ? 25.579 0.256 -21.420 1.00 76.38 93 LEU A C 1
ATOM 709 O O . LEU A 1 93 ? 26.569 0.116 -22.139 1.00 76.38 93 LEU A O 1
ATOM 713 N N . ILE A 1 94 ? 24.429 0.766 -21.871 1.00 79.81 94 ILE A N 1
ATOM 714 C CA . ILE A 1 94 ? 24.234 1.220 -23.258 1.00 79.81 94 ILE A CA 1
ATOM 715 C C . ILE A 1 94 ? 25.196 2.372 -23.587 1.00 79.81 94 ILE A C 1
ATOM 717 O O . ILE A 1 94 ? 25.876 2.338 -24.614 1.00 79.81 94 ILE A O 1
ATOM 721 N N . ASP A 1 95 ? 25.323 3.355 -22.692 1.00 79.56 95 ASP A N 1
ATOM 722 C CA . ASP A 1 95 ? 26.233 4.491 -22.871 1.00 79.56 95 ASP A CA 1
ATOM 723 C C . ASP A 1 95 ? 27.710 4.061 -22.916 1.00 79.56 95 ASP A C 1
ATOM 725 O O . ASP A 1 95 ? 28.521 4.673 -23.619 1.00 79.56 95 ASP A O 1
ATOM 729 N N . GLN A 1 96 ? 28.084 3.011 -22.176 1.00 74.44 96 GLN A N 1
ATOM 730 C CA . GLN A 1 96 ? 29.430 2.435 -22.225 1.00 74.44 96 GLN A CA 1
ATOM 731 C C . GLN A 1 96 ? 29.694 1.721 -23.555 1.00 74.44 96 GLN A C 1
ATOM 733 O O . GLN A 1 96 ? 30.727 1.983 -24.172 1.00 74.44 96 GLN A O 1
ATOM 738 N N . GLN A 1 97 ? 28.761 0.889 -24.026 1.00 75.81 97 GLN A N 1
ATOM 739 C CA . GLN A 1 97 ? 28.881 0.189 -25.312 1.00 75.81 97 GLN A CA 1
ATOM 740 C C . GLN A 1 97 ? 28.999 1.176 -26.483 1.00 75.81 97 GLN A C 1
ATOM 742 O O . GLN A 1 97 ? 29.918 1.061 -27.295 1.00 75.81 97 GLN A O 1
ATOM 747 N N . ALA A 1 98 ? 28.166 2.221 -26.502 1.00 76.31 98 ALA A N 1
ATOM 748 C CA . ALA A 1 98 ? 28.201 3.252 -27.540 1.00 76.31 98 ALA A CA 1
ATOM 749 C C . ALA A 1 98 ? 29.538 4.022 -27.591 1.00 76.31 98 ALA A C 1
ATOM 751 O O . ALA A 1 98 ? 29.990 4.421 -28.664 1.00 76.31 98 ALA A O 1
ATOM 752 N N . LYS A 1 99 ? 30.205 4.222 -26.445 1.00 74.12 99 LYS A N 1
ATOM 753 C CA . LYS A 1 99 ? 31.520 4.888 -26.383 1.00 74.12 99 LYS A CA 1
ATOM 754 C C . LYS A 1 99 ? 32.668 3.991 -26.838 1.00 74.12 99 LYS A C 1
ATOM 756 O O . LYS A 1 99 ? 33.625 4.495 -27.422 1.00 74.12 99 LYS A O 1
ATOM 761 N N . THR A 1 100 ? 32.597 2.685 -26.584 1.00 71.88 100 THR A N 1
ATOM 762 C CA . THR A 1 100 ? 33.622 1.733 -27.040 1.00 71.88 100 THR A CA 1
ATOM 763 C C . THR A 1 100 ? 33.611 1.582 -28.564 1.00 71.88 100 THR A C 1
ATOM 765 O O . THR A 1 100 ? 34.675 1.506 -29.171 1.00 71.88 100 THR A O 1
ATOM 768 N N . GLU A 1 101 ? 32.435 1.634 -29.194 1.00 69.19 101 GLU A N 1
ATOM 769 C CA . GLU A 1 101 ? 32.289 1.550 -30.657 1.00 69.19 101 GLU A CA 1
ATOM 770 C C . GLU A 1 101 ? 32.753 2.818 -31.398 1.00 69.19 101 GLU A C 1
ATOM 772 O O . GLU A 1 101 ? 33.178 2.734 -32.546 1.00 69.19 101 GLU A O 1
ATOM 777 N N . GLN A 1 102 ? 32.737 3.987 -30.748 1.00 61.34 102 GLN A N 1
ATOM 778 C CA . GLN A 1 102 ? 33.205 5.252 -31.339 1.00 61.34 102 GLN A CA 1
ATOM 779 C C . GLN A 1 102 ? 34.698 5.544 -31.102 1.00 61.34 102 GLN A C 1
ATOM 781 O O . GLN A 1 102 ? 35.263 6.406 -31.771 1.00 61.34 102 GLN A O 1
ATOM 786 N N . GLY A 1 103 ? 35.341 4.855 -30.151 1.00 58.56 103 GLY A N 1
ATOM 787 C CA . GLY A 1 103 ? 36.755 5.048 -29.796 1.00 58.56 103 GLY A CA 1
ATOM 788 C C . GLY A 1 103 ? 37.736 4.074 -30.459 1.00 58.56 103 GLY A C 1
ATOM 789 O O . GLY A 1 103 ? 38.941 4.206 -30.257 1.00 58.56 103 GLY A O 1
ATOM 790 N N . GLY A 1 104 ? 37.241 3.089 -31.214 1.00 55.00 104 GLY A N 1
ATOM 791 C CA . GLY A 1 104 ? 38.048 2.136 -31.977 1.00 55.00 104 GLY A CA 1
ATOM 792 C C . GLY A 1 104 ? 38.105 2.508 -33.457 1.00 55.00 104 GLY A C 1
ATOM 793 O O . GLY A 1 104 ? 37.365 1.950 -34.264 1.00 55.00 104 GLY A O 1
ATOM 794 N N . SER A 1 105 ? 38.957 3.461 -33.829 1.00 50.41 105 SER A N 1
ATOM 795 C CA . SER A 1 105 ? 39.363 3.726 -35.220 1.00 50.41 105 SER A CA 1
ATOM 796 C C . SER A 1 105 ? 40.821 4.146 -35.262 1.00 50.41 105 SER A C 1
ATOM 798 O O . SER A 1 105 ? 41.206 4.982 -34.415 1.00 50.41 105 SER A O 1
#

Radius of gyration: 20.56 Å; chains: 1; bounding box: 56×26×60 Å

Secondary structure (DSSP, 8-state):
---EEEPPHHHHTT-SS--EEETT--HHHHHHHHHHHHHHHHHHHHHHHTPPTT----HHHHHHHHHHHHHHHHHHHHHHHHHHHHHHHHHHHHHHHHHHHHS--

pLDDT: mean 82.98, std 8.83, range [50.41, 93.0]